Protein AF-A0A7V0YUL2-F1 (afdb_monomer_lite)

Secondary structure (DSSP, 8-state):
-HHHHHHHT-THHHHHTT-HHHHHHHH-TTGGGG--EETTEEPPSS-TTS-THHHHHHHH-TTSS-TTSS--THHHHGGGSTT-TTGGGT--S---TT--SHHHHHHHHHHHHHHHHHHHTT--THHHHHHHHHHT-

Structure (mmCIF, N/CA/C/O backbone):
data_AF-A0A7V0YUL2-F1
#
_entry.id   AF-A0A7V0YUL2-F1
#
loop_
_atom_site.group_PDB
_atom_site.id
_atom_site.type_symbol
_atom_site.label_atom_id
_atom_site.label_alt_id
_atom_site.label_comp_id
_atom_site.label_asym_id
_atom_site.label_entity_id
_atom_site.label_seq_id
_atom_site.pdbx_PDB_ins_code
_atom_site.Cartn_x
_atom_site.Cartn_y
_atom_site.Cartn_z
_atom_site.occupancy
_atom_site.B_iso_or_equiv
_atom_site.auth_seq_id
_atom_site.auth_comp_id
_atom_site.auth_asym_id
_atom_site.auth_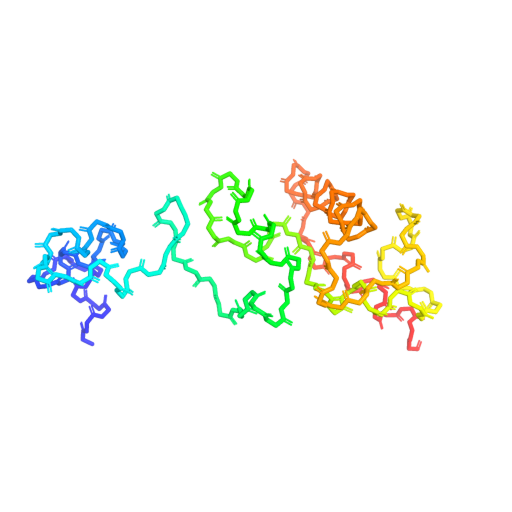atom_id
_atom_site.pdbx_PDB_model_num
ATOM 1 N N . LYS A 1 1 ? -1.206 10.229 25.823 1.00 93.00 1 LYS A N 1
ATOM 2 C CA . LYS A 1 1 ? -2.595 9.939 26.264 1.00 93.00 1 LYS A CA 1
ATOM 3 C C . LYS A 1 1 ? -3.406 9.195 25.199 1.00 93.00 1 LYS A C 1
ATOM 5 O O . LYS A 1 1 ? -3.803 8.078 25.471 1.00 93.00 1 LYS A O 1
ATOM 10 N N . MET A 1 2 ? -3.618 9.733 23.987 1.00 97.88 2 MET A N 1
ATOM 11 C CA . MET A 1 2 ? -4.446 9.043 22.972 1.00 97.88 2 MET A CA 1
ATOM 12 C C . MET A 1 2 ? -3.891 7.678 22.527 1.00 97.88 2 MET A C 1
ATOM 14 O O . MET A 1 2 ? -4.636 6.712 22.450 1.00 97.88 2 MET A O 1
ATOM 18 N N . THR A 1 3 ? -2.585 7.573 22.281 1.00 97.88 3 THR A N 1
ATOM 19 C CA . THR A 1 3 ? -1.930 6.308 21.896 1.00 97.88 3 THR A CA 1
ATOM 20 C C . THR A 1 3 ? -2.121 5.199 22.933 1.00 97.88 3 THR A C 1
ATOM 22 O O . THR A 1 3 ? -2.394 4.059 22.574 1.00 97.88 3 THR A O 1
ATOM 25 N N . GLU A 1 4 ? -2.049 5.540 24.219 1.00 98.25 4 GLU A N 1
ATOM 26 C CA . GLU A 1 4 ? -2.314 4.612 25.322 1.00 98.25 4 GLU A CA 1
ATOM 27 C C . GLU A 1 4 ? -3.781 4.168 25.348 1.00 98.25 4 GLU A C 1
ATOM 29 O O . GLU A 1 4 ? -4.055 2.977 25.455 1.00 98.25 4 GLU A O 1
ATOM 34 N N . MET A 1 5 ? -4.722 5.100 25.163 1.00 98.50 5 MET A N 1
ATOM 35 C CA . MET A 1 5 ? -6.151 4.781 25.069 1.00 98.50 5 MET A CA 1
ATOM 36 C C . MET A 1 5 ? -6.465 3.881 23.870 1.00 98.50 5 MET A C 1
ATOM 38 O O . MET A 1 5 ? -7.340 3.027 23.968 1.00 98.50 5 MET A O 1
ATOM 42 N N . ILE A 1 6 ? -5.770 4.055 22.741 1.00 98.62 6 ILE A N 1
ATOM 43 C CA . ILE A 1 6 ? -5.881 3.165 21.576 1.00 98.62 6 ILE A CA 1
ATOM 44 C C . ILE A 1 6 ? -5.381 1.767 21.943 1.00 98.62 6 ILE A C 1
ATOM 46 O O . ILE A 1 6 ? -6.106 0.794 21.749 1.00 98.62 6 ILE A O 1
ATOM 50 N N . GLY A 1 7 ? -4.182 1.670 22.529 1.00 98.19 7 GLY A N 1
ATOM 51 C CA . GLY A 1 7 ? -3.593 0.393 22.943 1.00 98.19 7 GLY A CA 1
ATOM 52 C C . GLY A 1 7 ? -4.441 -0.360 23.973 1.00 98.19 7 GLY A C 1
ATOM 53 O O . GLY A 1 7 ? -4.576 -1.576 23.881 1.00 98.19 7 GLY A O 1
ATOM 54 N N . LYS A 1 8 ? -5.066 0.362 24.910 1.00 98.38 8 LYS A N 1
ATOM 55 C CA . LYS A 1 8 ? -5.965 -0.191 25.938 1.00 98.38 8 LYS A CA 1
ATOM 56 C C . LYS A 1 8 ? -7.431 -0.294 25.501 1.00 98.38 8 LYS A C 1
ATOM 58 O O . LYS A 1 8 ? -8.243 -0.837 26.240 1.00 98.38 8 LYS A O 1
ATOM 63 N N . ARG A 1 9 ? -7.779 0.211 24.312 1.00 98.31 9 ARG A N 1
ATOM 64 C CA . ARG A 1 9 ? -9.156 0.298 23.789 1.00 98.31 9 ARG A CA 1
ATOM 65 C C . ARG A 1 9 ? -10.138 0.990 24.747 1.00 98.31 9 ARG A C 1
ATOM 67 O O . ARG A 1 9 ? -11.252 0.527 24.967 1.00 98.31 9 ARG A O 1
ATOM 74 N N . GLU A 1 10 ? -9.757 2.150 25.272 1.00 98.31 10 GLU A N 1
ATOM 75 C CA . GLU A 1 10 ? -10.558 2.929 26.227 1.00 98.31 10 GLU A CA 1
ATOM 76 C C . GLU A 1 10 ? -11.226 4.146 25.566 1.00 98.31 10 GLU A C 1
ATOM 78 O O . GLU A 1 10 ? -10.581 4.928 24.862 1.00 98.31 10 GLU A O 1
ATOM 83 N N . GLY A 1 11 ? -12.528 4.347 25.809 1.00 97.25 11 GLY A N 1
ATOM 84 C CA . GLY A 1 11 ? -13.282 5.498 25.295 1.00 97.25 11 GLY A CA 1
ATOM 85 C C . GLY A 1 11 ? -13.180 5.644 23.769 1.00 97.25 11 GLY A C 1
ATOM 86 O O . GLY A 1 11 ? -13.451 4.700 23.027 1.00 97.25 11 GLY A O 1
ATOM 87 N N . LEU A 1 12 ? -12.747 6.820 23.290 1.00 97.62 12 LEU A N 1
ATOM 88 C CA . LEU A 1 12 ? -12.500 7.061 21.858 1.00 97.62 12 LEU A CA 1
ATOM 89 C C . LEU A 1 12 ? -11.406 6.141 21.283 1.00 97.62 12 LEU A C 1
ATOM 91 O O . LEU A 1 12 ? -11.455 5.787 20.105 1.00 97.62 12 LEU A O 1
ATOM 95 N N . GLY A 1 13 ? -10.453 5.706 22.113 1.00 98.12 13 GLY A N 1
ATOM 96 C CA . GLY A 1 13 ? -9.382 4.795 21.719 1.00 98.12 13 GLY A CA 1
ATOM 97 C C . GLY A 1 13 ? -9.895 3.452 21.199 1.00 98.12 13 GLY A C 1
ATOM 98 O O . GLY A 1 13 ? -9.321 2.922 20.254 1.00 98.12 13 GLY A O 1
ATOM 99 N N . ASN A 1 14 ? -11.027 2.950 21.712 1.00 98.56 14 ASN A N 1
ATOM 100 C CA . ASN A 1 14 ? -11.655 1.727 21.195 1.00 98.56 14 ASN A 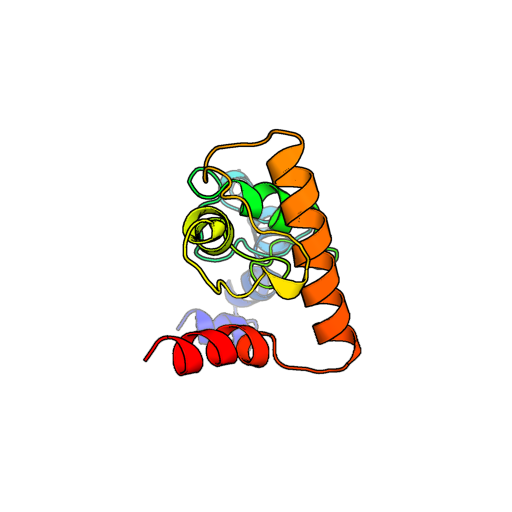CA 1
ATOM 101 C C . ASN A 1 14 ? -12.108 1.867 19.731 1.00 98.56 14 ASN A C 1
ATOM 103 O O . ASN A 1 14 ? -12.048 0.914 18.960 1.00 98.56 14 ASN A O 1
ATOM 107 N N . ILE A 1 15 ? -12.566 3.061 19.340 1.00 98.25 15 ILE A N 1
ATOM 108 C CA . ILE A 1 15 ? -12.985 3.344 17.963 1.00 98.25 15 ILE A CA 1
ATOM 109 C C . ILE A 1 15 ? -11.756 3.496 17.066 1.00 98.25 15 ILE A C 1
ATOM 111 O O . ILE A 1 15 ? -11.712 2.913 15.986 1.00 98.25 15 ILE A O 1
ATOM 115 N N . LEU A 1 16 ? -10.754 4.255 17.517 1.00 98.06 16 LEU A N 1
ATOM 11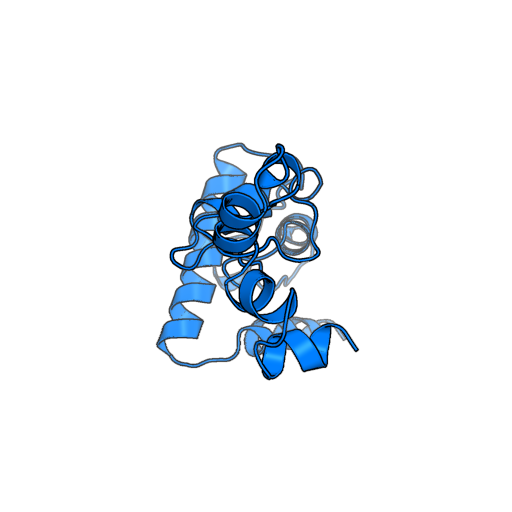6 C CA . LEU A 1 16 ? -9.539 4.534 16.747 1.00 98.06 16 LEU A CA 1
ATOM 117 C C . LEU A 1 16 ? -8.637 3.300 16.568 1.00 98.06 16 LEU A C 1
ATOM 119 O O . LEU A 1 16 ? -7.955 3.195 15.553 1.00 98.06 16 LEU A O 1
ATOM 123 N N . ALA A 1 17 ? -8.681 2.337 17.493 1.00 98.12 17 ALA A N 1
ATOM 124 C CA . ALA A 1 17 ? -7.965 1.061 17.389 1.00 98.12 17 ALA A CA 1
ATOM 125 C C . ALA A 1 17 ? -8.412 0.188 16.202 1.00 98.12 17 ALA A C 1
ATOM 127 O O . ALA A 1 17 ? -7.749 -0.790 15.866 1.00 98.12 17 ALA A O 1
ATOM 128 N N . GLU A 1 18 ? -9.524 0.529 15.549 1.00 97.88 18 GLU A N 1
ATOM 129 C CA . GLU A 1 18 ? -10.017 -0.177 14.369 1.00 97.88 18 GLU A CA 1
ATOM 130 C C . GLU A 1 18 ? -9.370 0.276 13.053 1.00 97.88 18 GLU A C 1
ATOM 132 O O . GLU A 1 18 ? -9.678 -0.305 12.013 1.00 97.88 18 GLU A O 1
ATOM 137 N N . GLY A 1 19 ? -8.498 1.287 13.070 1.00 97.44 19 GLY A N 1
ATOM 138 C CA . GLY A 1 19 ? -7.922 1.881 11.861 1.00 97.44 19 GLY A CA 1
ATOM 139 C C . GLY A 1 19 ? -8.862 2.883 11.187 1.00 97.44 19 GLY A C 1
ATOM 140 O O . GLY A 1 19 ? -10.074 2.912 11.435 1.00 97.44 19 GLY A O 1
ATOM 141 N N . VAL A 1 20 ? -8.310 3.735 10.324 1.00 97.69 20 VAL A N 1
ATOM 142 C CA . VAL A 1 20 ? -8.969 4.958 9.838 1.00 97.69 20 VAL A CA 1
ATOM 143 C C . VAL A 1 20 ? -10.257 4.676 9.055 1.00 97.69 20 VAL A C 1
ATOM 145 O O . VAL A 1 20 ? -11.253 5.390 9.209 1.00 97.69 20 VAL A O 1
ATOM 148 N N . MET A 1 21 ? -10.287 3.592 8.269 1.00 98.00 21 MET A N 1
ATOM 149 C CA . MET A 1 21 ? -11.454 3.212 7.462 1.00 98.00 21 MET A CA 1
ATOM 150 C C . MET A 1 21 ? -12.658 2.841 8.334 1.00 98.00 21 MET A C 1
ATOM 152 O O . MET A 1 21 ? -13.788 3.229 8.045 1.00 98.00 21 MET A O 1
ATOM 156 N N . ARG A 1 22 ? -12.445 2.048 9.390 1.00 98.38 22 ARG A N 1
ATOM 157 C CA . ARG A 1 22 ? -13.532 1.606 10.277 1.00 98.38 22 ARG A CA 1
ATOM 158 C C . ARG A 1 22 ? -13.876 2.677 11.306 1.00 98.38 22 ARG A C 1
ATOM 160 O O . ARG A 1 22 ? -15.053 2.865 11.606 1.00 98.38 22 ARG A O 1
ATOM 167 N N . ALA A 1 23 ? -12.874 3.392 11.815 1.00 98.19 23 ALA A N 1
ATOM 168 C CA . ALA A 1 23 ? -13.065 4.473 12.771 1.00 98.19 23 ALA A CA 1
ATOM 169 C C . ALA A 1 23 ? -13.924 5.601 12.183 1.00 98.19 23 ALA A C 1
ATOM 171 O O . ALA A 1 23 ? -14.882 6.023 12.826 1.00 98.19 23 ALA A O 1
ATOM 172 N N . SER A 1 24 ? -13.651 6.033 10.946 1.00 98.25 24 SER A N 1
ATOM 173 C CA . SER A 1 24 ? -14.437 7.085 10.280 1.00 98.25 24 SER A CA 1
ATOM 174 C C . SER A 1 24 ? -15.904 6.695 10.093 1.00 98.25 24 SER A C 1
ATOM 176 O O . SER A 1 24 ? -16.784 7.450 10.492 1.00 98.25 24 SER A O 1
ATOM 178 N N . LYS A 1 25 ? -16.193 5.471 9.631 1.00 98.00 25 LYS A N 1
ATOM 179 C CA . LYS A 1 25 ? -17.576 4.963 9.525 1.00 98.00 25 LYS A CA 1
ATOM 180 C C . LYS A 1 25 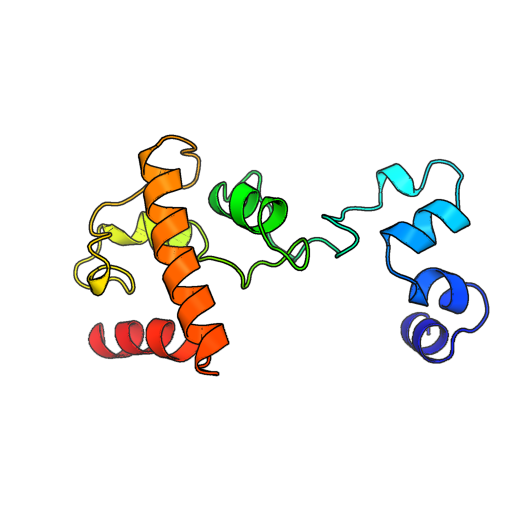? -18.321 4.961 10.865 1.00 98.00 25 LYS A C 1
ATOM 182 O O . LYS A 1 25 ? -19.516 5.228 10.902 1.00 98.00 25 LYS A O 1
ATOM 187 N N . LYS A 1 26 ? -17.630 4.650 11.970 1.00 97.75 26 LYS A N 1
ATOM 188 C CA . LYS A 1 26 ? -18.218 4.6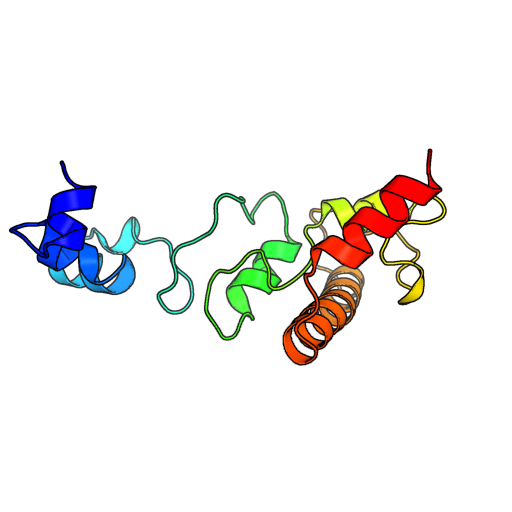60 13.323 1.00 97.75 26 LYS A CA 1
ATOM 189 C C . LYS A 1 26 ? -18.436 6.077 13.857 1.00 97.75 26 LYS A C 1
ATOM 191 O O . LYS A 1 26 ? -19.426 6.321 14.537 1.00 97.75 26 LYS A O 1
ATOM 196 N N . ILE A 1 27 ? -17.511 6.995 13.578 1.00 97.50 27 ILE A N 1
ATOM 197 C CA . ILE A 1 27 ? -17.616 8.407 13.976 1.00 97.50 27 ILE A CA 1
ATOM 198 C C . ILE A 1 27 ? -18.721 9.110 13.170 1.00 97.50 27 ILE A C 1
ATOM 200 O O . ILE A 1 27 ? -19.453 9.942 13.712 1.00 97.50 27 ILE A O 1
ATOM 204 N N . GLY A 1 28 ? -18.854 8.763 11.888 1.00 96.50 28 GLY A N 1
ATOM 205 C CA . GLY A 1 28 ? -19.814 9.343 10.959 1.00 96.50 28 GLY A CA 1
ATOM 206 C C . GLY A 1 28 ? -19.559 10.831 10.722 1.00 96.50 28 GLY A C 1
ATOM 207 O O . GLY A 1 28 ? -18.417 11.297 10.747 1.00 96.50 28 GLY A O 1
ATOM 208 N N . LYS A 1 29 ? -20.637 11.592 10.491 1.00 97.19 29 LYS A N 1
ATOM 209 C CA . LYS A 1 29 ? -20.620 13.062 10.323 1.00 97.19 29 LYS A CA 1
ATOM 210 C C . LYS A 1 29 ? -19.699 13.554 9.194 1.00 97.19 29 LYS A C 1
ATOM 212 O O . LYS A 1 29 ? -19.163 14.656 9.262 1.00 97.19 29 LYS A O 1
ATOM 217 N N . GLY A 1 30 ? -19.511 12.739 8.155 1.00 97.06 30 GLY A N 1
ATOM 218 C CA . GLY A 1 30 ? -18.639 13.064 7.027 1.00 97.06 30 GLY A CA 1
ATOM 219 C C . GLY A 1 30 ? -17.147 12.942 7.337 1.00 97.06 30 GLY A C 1
ATOM 220 O O . GLY A 1 30 ? -16.332 13.439 6.558 1.00 97.06 30 GLY A O 1
ATOM 221 N N . SER A 1 31 ? -16.776 12.298 8.450 1.00 97.88 31 SER A N 1
ATOM 222 C CA . SER A 1 31 ? -15.373 12.053 8.805 1.00 97.88 31 SER A CA 1
ATOM 223 C C . SER A 1 31 ? -14.640 11.174 7.783 1.00 97.88 31 SER A C 1
ATOM 225 O O . SER A 1 31 ? -13.418 11.250 7.670 1.00 97.88 31 SER A O 1
ATOM 227 N N . GLU A 1 32 ? -15.375 10.416 6.966 1.00 97.12 32 GLU A N 1
ATOM 228 C CA . GLU A 1 32 ? -14.866 9.608 5.857 1.00 97.12 32 GLU A CA 1
ATOM 229 C C . GLU A 1 32 ? -14.078 10.445 4.837 1.00 97.12 32 GLU A C 1
ATOM 231 O O . GLU A 1 32 ? -13.129 9.947 4.239 1.00 97.12 32 GLU A O 1
ATOM 236 N N . LYS A 1 33 ? -14.393 11.741 4.687 1.00 97.19 33 LYS A N 1
ATOM 237 C CA . LYS A 1 33 ? -13.658 12.666 3.801 1.00 97.19 33 LYS A CA 1
ATOM 238 C C . LYS A 1 33 ? -12.205 12.896 4.231 1.00 97.19 33 LYS A C 1
ATOM 240 O O . LYS A 1 33 ? -11.393 13.328 3.419 1.00 97.19 33 LYS A O 1
ATOM 245 N N . TYR A 1 34 ? -11.888 12.620 5.495 1.00 96.50 34 TYR A N 1
ATOM 246 C CA . TYR A 1 34 ? -10.549 12.754 6.072 1.00 96.50 34 TYR A CA 1
ATOM 247 C C . TYR A 1 34 ? -9.852 11.394 6.245 1.00 96.50 34 TYR A C 1
ATOM 249 O O . TYR A 1 34 ? -8.696 11.340 6.662 1.00 96.50 34 TYR A O 1
ATOM 257 N N . ALA A 1 35 ? -10.536 10.290 5.929 1.00 97.06 35 ALA A N 1
ATOM 258 C CA . ALA A 1 35 ? -10.022 8.937 6.082 1.00 97.06 35 ALA A CA 1
ATOM 259 C C . ALA A 1 35 ? -9.221 8.507 4.846 1.00 97.06 35 ALA A C 1
ATOM 261 O O . ALA A 1 35 ? -9.718 7.804 3.969 1.00 97.06 35 ALA A O 1
ATOM 262 N N . LEU A 1 36 ? -7.963 8.939 4.772 1.00 95.94 36 LEU A N 1
ATOM 263 C CA . LEU A 1 36 ? -7.078 8.611 3.656 1.00 95.94 36 LEU A CA 1
ATOM 264 C C . LEU A 1 36 ? -6.523 7.186 3.788 1.00 95.94 36 LEU A C 1
ATOM 266 O O . LEU A 1 36 ? -5.648 6.924 4.614 1.00 95.94 36 LEU A O 1
ATOM 270 N N . HIS A 1 37 ? -7.016 6.270 2.955 1.00 96.62 37 HIS A N 1
ATOM 271 C CA . HIS A 1 37 ? -6.566 4.880 2.937 1.00 96.62 37 HIS A CA 1
ATOM 272 C C . HIS A 1 37 ? -6.715 4.235 1.554 1.00 96.62 37 HIS A C 1
ATOM 274 O O . HIS A 1 37 ? -7.583 4.617 0.768 1.00 96.62 37 HIS A O 1
ATOM 280 N N . VAL A 1 38 ? -5.955 3.170 1.293 1.00 96.50 38 VAL A N 1
ATOM 281 C CA . VAL A 1 38 ? -6.207 2.245 0.174 1.00 96.50 38 VAL A CA 1
ATOM 282 C C . VAL A 1 38 ? -6.416 0.848 0.740 1.00 96.50 38 VAL A C 1
ATOM 284 O O . VAL A 1 38 ? -5.612 0.376 1.537 1.00 96.50 38 VAL A O 1
ATOM 287 N N . LYS A 1 39 ? -7.540 0.207 0.388 1.00 96.38 39 LYS A N 1
ATOM 288 C CA . LYS A 1 39 ? -7.956 -1.116 0.912 1.00 96.38 39 LYS A CA 1
ATOM 289 C C . LYS A 1 39 ? -8.026 -1.204 2.451 1.00 96.38 39 LYS A C 1
ATOM 291 O O . LYS A 1 39 ? -7.971 -2.284 3.023 1.00 96.38 39 LYS A O 1
ATOM 296 N N . GLY A 1 40 ? -8.196 -0.065 3.120 1.00 96.12 40 GLY A N 1
ATOM 297 C CA . GLY A 1 40 ? -8.291 0.043 4.576 1.00 96.12 40 GLY A CA 1
ATOM 298 C C . GLY A 1 40 ? -6.974 0.364 5.283 1.00 96.12 40 GLY A C 1
ATOM 299 O O . GLY A 1 40 ? -7.030 0.710 6.456 1.00 96.12 40 GLY A O 1
ATOM 300 N N . GLN A 1 41 ? -5.840 0.314 4.576 1.00 96.81 41 GLN A N 1
ATOM 301 C CA . GLN A 1 41 ? -4.518 0.674 5.091 1.00 96.81 41 GLN A CA 1
ATOM 302 C C . GLN A 1 41 ? -4.251 2.173 4.909 1.00 96.81 41 GLN A C 1
ATOM 304 O O . GLN A 1 41 ? -4.450 2.710 3.813 1.00 96.81 41 GLN A O 1
ATOM 309 N N . GLU A 1 42 ? -3.806 2.841 5.973 1.00 96.81 42 GLU A N 1
ATOM 310 C CA . GLU A 1 42 ? -3.482 4.270 5.985 1.00 96.81 42 GLU A CA 1
ATOM 311 C C . GLU A 1 42 ? -2.389 4.628 4.967 1.00 96.81 42 GLU A C 1
ATOM 313 O O . GLU A 1 42 ? -1.434 3.875 4.777 1.00 96.81 42 GLU A O 1
ATOM 318 N N . LEU A 1 43 ? -2.502 5.806 4.340 1.00 94.81 43 LEU A N 1
ATOM 319 C CA . LEU A 1 43 ? -1.459 6.307 3.439 1.00 94.81 43 LEU A CA 1
ATOM 320 C C . LEU A 1 43 ? -0.119 6.530 4.181 1.00 94.81 43 LEU A C 1
ATOM 322 O O . LEU A 1 43 ? -0.107 7.166 5.238 1.00 94.81 43 LEU A O 1
ATOM 326 N N . PRO A 1 44 ? 1.024 6.109 3.605 1.00 93.00 44 PRO A N 1
ATOM 327 C CA . PRO A 1 44 ? 2.351 6.468 4.102 1.00 93.00 44 PRO A CA 1
ATOM 328 C C . PRO A 1 44 ? 2.665 7.967 3.951 1.00 93.00 44 PRO A C 1
ATOM 330 O O . PRO A 1 44 ? 1.991 8.702 3.230 1.00 93.00 44 PRO A O 1
ATOM 333 N N . MET A 1 45 ? 3.768 8.418 4.560 1.00 92.94 45 MET A N 1
ATOM 334 C CA . MET A 1 45 ? 4.229 9.820 4.560 1.00 92.94 45 MET A CA 1
ATOM 335 C C . MET A 1 45 ? 4.878 10.265 3.227 1.00 92.94 45 MET A C 1
ATOM 337 O O . MET A 1 45 ? 5.904 10.947 3.205 1.00 92.94 45 MET A O 1
ATOM 341 N N . HIS A 1 46 ? 4.311 9.867 2.087 1.00 91.50 46 HIS A N 1
ATOM 342 C CA . HIS A 1 46 ? 4.777 10.291 0.768 1.00 91.50 46 HIS A CA 1
ATOM 343 C C . HIS A 1 46 ? 3.608 10.671 -0.133 1.00 91.50 46 HIS A C 1
ATOM 345 O O . HIS A 1 46 ? 2.690 9.880 -0.334 1.00 91.50 46 HIS A O 1
ATOM 351 N N . GLU A 1 47 ? 3.693 11.873 -0.699 1.00 91.12 47 GLU A N 1
ATOM 352 C CA . GLU A 1 47 ? 2.661 12.475 -1.539 1.00 91.12 47 GLU A CA 1
ATOM 353 C C . GLU A 1 47 ? 2.708 11.916 -2.979 1.00 91.12 47 GLU A C 1
ATOM 355 O O . GLU A 1 47 ? 3.638 12.242 -3.725 1.00 91.12 47 GLU A O 1
ATOM 360 N N . PRO A 1 48 ? 1.723 11.100 -3.409 1.00 91.31 48 PRO A N 1
ATOM 361 C CA . PRO A 1 48 ? 1.732 10.471 -4.731 1.00 91.31 48 PRO A CA 1
ATOM 362 C C . PRO A 1 48 ? 1.496 11.461 -5.884 1.00 91.31 48 PRO A C 1
ATOM 364 O O . PRO A 1 48 ? 1.850 11.166 -7.024 1.00 91.31 48 PRO A O 1
ATOM 367 N N . ARG A 1 49 ? 0.950 12.661 -5.625 1.00 91.31 49 ARG A N 1
ATOM 368 C CA . ARG A 1 49 ? 0.807 13.706 -6.659 1.00 91.31 49 ARG A CA 1
ATOM 369 C C . ARG A 1 49 ? 2.155 14.223 -7.161 1.00 91.31 49 ARG A C 1
ATOM 371 O O . ARG A 1 49 ? 2.243 14.613 -8.321 1.00 91.31 49 ARG A O 1
ATOM 378 N N . GLY A 1 50 ? 3.177 14.207 -6.303 1.00 90.88 50 GLY A N 1
ATOM 379 C CA . GLY A 1 50 ? 4.548 14.600 -6.639 1.00 90.88 50 GLY A CA 1
ATOM 380 C C . GLY A 1 50 ? 5.489 13.425 -6.904 1.00 90.88 50 GLY A C 1
ATOM 381 O O . GLY A 1 50 ? 6.659 13.663 -7.163 1.00 90.88 50 GLY A O 1
ATOM 382 N N . LYS A 1 51 ? 5.011 12.178 -6.792 1.00 91.06 51 LYS A N 1
ATOM 383 C CA . LYS A 1 51 ? 5.762 10.937 -7.039 1.00 91.06 51 LYS A CA 1
ATOM 384 C C . LYS A 1 51 ? 4.831 9.902 -7.657 1.00 91.06 51 LYS A C 1
ATOM 386 O O . LYS A 1 51 ? 4.208 9.110 -6.944 1.00 91.06 51 LYS A O 1
ATOM 391 N N . ARG A 1 52 ? 4.660 9.969 -8.978 1.00 91.75 52 ARG A N 1
ATOM 392 C CA . ARG A 1 52 ? 3.598 9.242 -9.676 1.00 91.75 52 ARG A CA 1
ATOM 393 C C . ARG A 1 52 ? 3.753 7.725 -9.619 1.00 91.75 52 ARG A C 1
ATOM 395 O O . ARG A 1 52 ? 2.731 7.041 -9.643 1.00 91.75 52 ARG A O 1
ATOM 402 N N . SER A 1 53 ? 4.956 7.180 -9.413 1.00 91.06 53 SER A N 1
ATOM 403 C CA . SER A 1 53 ? 5.117 5.737 -9.189 1.00 91.06 53 SER A CA 1
ATOM 404 C C . SER A 1 53 ? 4.383 5.244 -7.938 1.00 91.06 53 SER A C 1
ATOM 406 O O . SER A 1 53 ? 3.900 4.111 -7.912 1.00 91.06 53 SER A O 1
ATOM 408 N N . LEU A 1 54 ? 4.223 6.100 -6.922 1.00 93.25 54 LEU A N 1
ATOM 409 C CA . LEU A 1 54 ? 3.497 5.754 -5.699 1.00 93.25 54 LEU A CA 1
ATOM 410 C C . LEU A 1 54 ? 1.996 5.601 -5.925 1.00 93.25 54 LEU A C 1
ATOM 412 O O . LEU A 1 54 ? 1.354 4.860 -5.187 1.00 93.25 54 LEU A O 1
ATOM 416 N N . VAL A 1 55 ? 1.432 6.240 -6.957 1.00 93.44 55 VAL A N 1
ATOM 417 C CA . VAL A 1 55 ? 0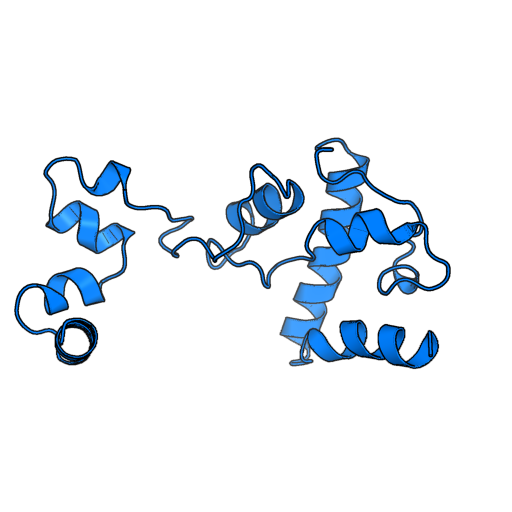.030 6.015 -7.343 1.00 93.44 55 VAL A CA 1
ATOM 418 C C . VAL A 1 55 ? -0.177 4.536 -7.661 1.00 93.44 55 VAL A C 1
ATOM 420 O O . VAL A 1 55 ? -1.128 3.927 -7.168 1.00 93.44 55 VAL A O 1
ATOM 423 N N . TYR A 1 56 ? 0.741 3.941 -8.428 1.00 92.69 56 TYR A N 1
ATOM 424 C CA . TYR A 1 56 ? 0.701 2.521 -8.763 1.00 92.69 56 TYR A CA 1
ATOM 425 C C . TYR A 1 56 ? 0.980 1.645 -7.544 1.00 92.69 56 TYR A C 1
ATOM 427 O O . TYR A 1 56 ? 0.217 0.714 -7.297 1.00 92.69 56 TYR A O 1
ATOM 435 N N . ALA A 1 57 ? 2.006 1.973 -6.748 1.00 93.31 57 ALA A N 1
ATOM 436 C CA . ALA A 1 57 ? 2.353 1.220 -5.540 1.00 93.31 57 ALA A CA 1
ATOM 437 C C . ALA A 1 57 ? 1.160 1.114 -4.580 1.00 93.31 57 ALA A C 1
ATOM 439 O O . ALA A 1 57 ? 0.757 0.018 -4.201 1.00 93.31 57 ALA A O 1
ATOM 440 N N . TYR A 1 58 ? 0.533 2.247 -4.254 1.00 95.06 58 TYR A N 1
ATOM 441 C CA . TYR A 1 58 ? -0.580 2.277 -3.310 1.00 95.06 58 TYR A CA 1
ATOM 442 C C . TYR A 1 58 ? -1.833 1.602 -3.865 1.00 95.06 58 TYR A C 1
ATOM 444 O O . TYR A 1 58 ? -2.524 0.907 -3.126 1.00 95.06 58 TYR A O 1
ATOM 452 N N . SER A 1 59 ? -2.131 1.787 -5.155 1.00 93.50 59 SER A N 1
ATOM 453 C CA . SER A 1 59 ? -3.352 1.242 -5.766 1.00 93.50 59 SER A CA 1
ATOM 454 C C . SER A 1 59 ? -3.276 -0.272 -5.981 1.00 93.50 59 SER A C 1
ATOM 456 O O . SER A 1 59 ? -4.263 -0.985 -5.772 1.00 93.50 59 SER A O 1
ATOM 458 N N . LEU A 1 60 ? -2.110 -0.769 -6.407 1.00 92.75 60 LEU A N 1
ATOM 459 C CA . LEU A 1 60 ? -1.922 -2.160 -6.820 1.00 92.75 60 LEU A CA 1
ATOM 460 C C . LEU A 1 60 ? -1.456 -3.072 -5.684 1.00 92.75 60 LEU A C 1
ATOM 462 O O . LEU A 1 60 ? -1.711 -4.272 -5.767 1.00 92.75 60 LEU A O 1
ATOM 466 N N . SER A 1 61 ? -0.849 -2.531 -4.622 1.00 92.94 61 SER A N 1
ATOM 467 C CA . SER A 1 61 ? -0.387 -3.324 -3.476 1.00 92.94 61 SER A CA 1
ATOM 468 C C . SER A 1 61 ? -1.493 -4.240 -2.926 1.00 92.94 61 SER A C 1
ATOM 470 O O . SER A 1 61 ? -2.627 -3.780 -2.714 1.00 92.94 61 SER A O 1
ATOM 472 N N . PRO A 1 62 ? -1.210 -5.530 -2.668 1.00 91.56 62 PRO A N 1
ATOM 473 C CA . PRO A 1 62 ? -2.186 -6.461 -2.115 1.00 91.56 62 PRO A CA 1
ATOM 474 C C . PRO A 1 62 ? -2.551 -6.133 -0.659 1.00 91.56 62 PRO A C 1
ATOM 476 O O . PRO A 1 62 ? -3.652 -6.471 -0.231 1.00 91.56 62 PRO A O 1
ATOM 479 N N . THR A 1 63 ? -1.678 -5.442 0.079 1.00 91.94 63 THR A N 1
ATOM 480 C CA . THR A 1 63 ? -1.846 -5.120 1.508 1.00 91.94 63 THR A CA 1
ATOM 481 C C . THR A 1 63 ? -2.429 -3.725 1.760 1.00 91.94 63 THR A C 1
ATOM 483 O O . THR A 1 63 ? -2.737 -3.387 2.899 1.00 91.94 63 THR A O 1
ATOM 486 N N . GLY A 1 64 ? -2.642 -2.927 0.708 1.00 94.31 64 GLY A N 1
ATOM 487 C CA . GLY A 1 64 ? -3.127 -1.549 0.799 1.00 94.31 64 GLY A CA 1
ATOM 488 C C . GLY A 1 64 ? -2.011 -0.527 0.590 1.00 94.31 64 GLY A C 1
ATOM 489 O O . GLY A 1 64 ? -0.995 -0.836 -0.022 1.00 94.31 64 GLY A O 1
ATOM 490 N N . ALA A 1 65 ? -2.197 0.716 1.032 1.00 94.31 65 ALA A N 1
ATOM 491 C CA . ALA A 1 65 ? -1.230 1.777 0.760 1.00 94.31 65 ALA A CA 1
ATOM 492 C C . ALA A 1 65 ? 0.119 1.526 1.461 1.00 94.31 65 ALA A C 1
ATOM 494 O O . ALA A 1 65 ? 0.283 1.836 2.637 1.00 94.31 65 ALA A O 1
ATOM 495 N N . ASP A 1 66 ? 1.094 1.001 0.718 1.00 90.88 66 ASP A N 1
ATOM 496 C CA . ASP A 1 66 ? 2.443 0.738 1.212 1.00 90.88 66 ASP A CA 1
ATOM 497 C C . ASP A 1 66 ? 3.505 1.270 0.237 1.00 90.88 66 ASP A C 1
ATOM 499 O O . ASP A 1 66 ? 3.462 1.044 -0.972 1.00 90.88 66 ASP A O 1
ATOM 503 N N . HIS A 1 67 ? 4.476 2.003 0.780 1.00 89.25 67 HIS A N 1
ATOM 504 C CA . HIS A 1 67 ? 5.619 2.553 0.048 1.00 89.25 67 HIS A CA 1
ATOM 505 C C . HIS A 1 67 ? 6.757 1.533 -0.123 1.00 89.25 67 HIS A C 1
ATOM 507 O O . HIS A 1 67 ? 7.712 1.757 -0.876 1.00 89.25 67 HIS A O 1
ATOM 513 N N . MET A 1 68 ? 6.675 0.406 0.583 1.00 88.25 68 MET A N 1
ATOM 514 C CA . MET A 1 68 ? 7.646 -0.671 0.478 1.00 88.25 68 MET A CA 1
ATOM 515 C C . MET A 1 68 ? 7.411 -1.583 -0.726 1.00 88.25 68 MET A C 1
ATOM 517 O O . MET A 1 68 ? 8.332 -2.306 -1.091 1.00 88.25 68 MET A O 1
ATOM 521 N N . GLU A 1 69 ? 6.258 -1.454 -1.386 1.00 84.88 69 GLU A N 1
ATOM 522 C CA . GLU A 1 69 ? 5.823 -2.287 -2.511 1.00 84.88 69 GLU A CA 1
ATOM 523 C C . GLU A 1 69 ? 6.611 -2.067 -3.815 1.00 84.88 69 GLU A C 1
ATOM 525 O O . GLU A 1 69 ? 6.698 -2.956 -4.657 1.00 84.88 69 GLU A O 1
ATOM 530 N N . ALA A 1 70 ? 7.154 -0.865 -4.023 1.00 82.81 70 ALA A N 1
ATOM 531 C CA . ALA A 1 70 ? 7.937 -0.532 -5.214 1.00 82.81 70 ALA A CA 1
ATOM 532 C C . ALA A 1 70 ? 8.870 0.661 -4.962 1.00 82.81 70 ALA A C 1
ATOM 534 O O . ALA A 1 70 ? 8.727 1.374 -3.957 1.00 82.81 70 ALA A O 1
ATOM 535 N N . PRO A 1 71 ? 9.902 0.905 -5.793 1.00 81.88 71 PRO A N 1
ATOM 536 C CA . PRO A 1 71 ? 10.764 2.073 -5.632 1.00 81.88 71 PRO A CA 1
ATOM 537 C C . PRO A 1 71 ? 10.045 3.387 -5.934 1.00 81.88 71 PRO A C 1
ATOM 539 O O . PRO A 1 71 ? 9.143 3.477 -6.766 1.00 81.88 71 PRO A O 1
ATOM 542 N N . HIS A 1 72 ? 10.484 4.432 -5.239 1.00 86.75 72 HIS A N 1
ATOM 543 C CA . HIS A 1 72 ? 10.034 5.796 -5.487 1.00 86.75 72 HIS A CA 1
ATOM 544 C C . HIS A 1 72 ? 10.660 6.328 -6.775 1.00 86.75 72 HIS A C 1
ATOM 546 O O . HIS A 1 72 ? 11.780 5.943 -7.112 1.00 86.75 72 HIS A O 1
ATOM 552 N N . ASP A 1 73 ? 9.999 7.295 -7.408 1.00 85.00 73 ASP A N 1
ATOM 553 C CA . ASP A 1 73 ? 10.452 7.922 -8.655 1.00 85.00 73 ASP A CA 1
ATOM 554 C C . ASP A 1 73 ? 11.890 8.448 -8.641 1.00 85.00 73 ASP A C 1
ATOM 556 O O . ASP A 1 73 ? 12.560 8.383 -9.663 1.00 85.00 73 ASP A O 1
ATOM 560 N N . VAL A 1 74 ? 12.413 8.861 -7.482 1.00 81.31 74 VAL A N 1
ATOM 561 C CA . VAL A 1 74 ? 13.814 9.301 -7.336 1.00 81.31 74 VAL A CA 1
ATOM 562 C C . VAL A 1 74 ? 14.797 8.233 -7.837 1.00 81.31 74 VAL A C 1
ATOM 564 O O . VAL A 1 74 ? 15.816 8.554 -8.434 1.00 81.31 74 VAL A O 1
ATOM 567 N N . PHE A 1 75 ? 14.485 6.946 -7.653 1.00 77.31 75 PHE A N 1
ATOM 568 C CA . PHE A 1 75 ? 15.321 5.854 -8.164 1.00 77.31 75 PHE A CA 1
ATOM 569 C C . PHE A 1 75 ? 15.215 5.670 -9.683 1.00 77.31 75 PHE A C 1
ATOM 571 O O . PHE A 1 75 ? 16.114 5.081 -10.280 1.00 77.31 75 PHE A O 1
ATOM 578 N N . PHE A 1 76 ? 14.129 6.146 -10.294 1.00 81.06 76 PHE A N 1
ATOM 579 C CA . PHE A 1 76 ? 13.906 6.102 -11.737 1.00 81.06 76 PHE A CA 1
ATOM 580 C C . PHE A 1 76 ? 14.480 7.332 -12.440 1.00 81.06 76 PHE A C 1
ATOM 582 O O . PHE A 1 76 ? 14.934 7.215 -13.568 1.00 81.06 76 PHE A O 1
ATOM 589 N N . GLU A 1 77 ? 14.521 8.495 -11.791 1.00 78.00 77 GLU A N 1
ATOM 590 C CA . GLU A 1 77 ? 15.190 9.682 -12.340 1.00 78.00 77 GLU A CA 1
ATOM 591 C C . GLU A 1 77 ? 16.710 9.551 -12.307 1.00 78.00 77 GLU A C 1
ATOM 593 O O . GLU A 1 77 ? 17.390 9.875 -13.280 1.00 78.00 77 GLU A O 1
ATOM 598 N N . LEU A 1 78 ? 17.244 8.996 -11.214 1.00 68.38 78 LEU A N 1
ATOM 599 C CA . LEU A 1 78 ? 18.675 8.739 -11.048 1.00 68.38 78 LEU A CA 1
ATOM 600 C C . LEU A 1 78 ? 19.200 7.608 -11.950 1.00 68.38 78 LEU A C 1
ATOM 602 O O . LEU A 1 78 ? 20.383 7.287 -11.883 1.00 68.38 78 LEU A O 1
ATOM 606 N N . ALA A 1 79 ? 18.357 7.020 -12.806 1.00 59.09 79 ALA A N 1
ATOM 607 C CA . ALA A 1 79 ? 18.773 5.981 -13.743 1.00 59.09 79 ALA A CA 1
ATOM 608 C C . ALA A 1 79 ? 19.719 6.475 -14.854 1.00 59.09 79 ALA A C 1
ATOM 610 O O . ALA A 1 79 ? 20.354 5.659 -15.509 1.00 59.09 79 ALA A O 1
ATOM 611 N N . ASN A 1 80 ? 19.885 7.795 -15.013 1.00 51.69 80 ASN A N 1
ATOM 612 C CA . ASN A 1 80 ? 20.894 8.384 -15.904 1.00 51.69 80 ASN A CA 1
ATOM 613 C C . ASN A 1 80 ? 22.308 8.455 -15.299 1.00 51.69 80 ASN A C 1
ATOM 615 O O . ASN A 1 80 ? 23.239 8.850 -15.997 1.00 51.69 80 ASN A O 1
ATOM 619 N N . ALA A 1 81 ? 22.489 8.123 -14.018 1.00 56.38 81 ALA A N 1
ATOM 620 C CA . ALA A 1 81 ? 23.818 7.995 -13.433 1.00 56.38 81 ALA A CA 1
ATOM 621 C C . ALA A 1 81 ? 24.356 6.588 -13.726 1.00 56.38 81 ALA A C 1
ATOM 623 O O . ALA A 1 81 ? 23.673 5.596 -13.453 1.00 56.38 81 ALA A O 1
ATOM 624 N N . GLU A 1 82 ? 25.573 6.491 -14.268 1.00 51.66 82 GLU A N 1
ATOM 625 C CA . GLU A 1 82 ? 26.278 5.212 -14.394 1.00 51.66 82 GLU A CA 1
ATOM 626 C C . GLU A 1 82 ? 26.196 4.445 -13.056 1.00 51.66 82 GLU A C 1
ATOM 628 O O . GLU A 1 82 ? 26.466 4.998 -11.989 1.00 51.66 82 GLU A O 1
ATOM 633 N N . ASN A 1 83 ? 25.787 3.171 -13.101 1.00 55.75 83 ASN A N 1
ATOM 634 C CA . ASN A 1 83 ? 25.661 2.272 -11.942 1.00 55.75 83 ASN A CA 1
ATOM 635 C C . ASN A 1 83 ? 24.572 2.620 -10.904 1.00 55.75 83 ASN A C 1
ATOM 637 O O . ASN A 1 83 ? 24.811 2.548 -9.694 1.00 55.75 83 ASN A O 1
ATOM 641 N N . HIS A 1 84 ? 23.347 2.932 -11.331 1.00 68.44 84 HIS A N 1
ATOM 642 C CA . HIS A 1 84 ? 22.215 2.996 -10.399 1.00 68.44 84 HIS A CA 1
ATOM 643 C C . HIS A 1 84 ? 21.672 1.594 -10.041 1.00 68.44 84 HIS A C 1
ATOM 645 O O . HIS A 1 84 ? 21.840 0.612 -10.764 1.00 68.44 84 HIS A O 1
ATOM 651 N N . ALA A 1 85 ? 20.968 1.493 -8.908 1.00 68.56 85 ALA A N 1
ATOM 652 C CA . ALA A 1 85 ? 20.630 0.207 -8.287 1.00 68.56 85 ALA A CA 1
ATOM 653 C C . ALA A 1 85 ? 19.708 -0.726 -9.092 1.00 68.56 85 ALA A C 1
ATOM 655 O O . ALA A 1 85 ? 19.527 -1.884 -8.720 1.00 68.56 85 ALA A O 1
ATOM 656 N N . LEU A 1 86 ? 19.115 -0.224 -10.176 1.00 77.12 86 LEU A N 1
ATOM 657 C CA . LEU A 1 86 ? 18.182 -0.962 -11.022 1.00 77.12 86 LEU A CA 1
ATOM 658 C C . LEU A 1 86 ? 18.771 -1.297 -12.404 1.00 77.12 86 LEU A C 1
ATOM 660 O O . LEU A 1 86 ? 18.114 -1.994 -13.176 1.00 77.12 86 LEU A O 1
ATOM 664 N N . SER A 1 87 ? 20.010 -0.885 -12.713 1.00 78.88 87 SER A N 1
ATOM 665 C CA . SER A 1 87 ? 20.671 -1.235 -13.980 1.00 78.88 87 SER A CA 1
ATOM 666 C C . SER A 1 87 ? 20.762 -2.747 -14.238 1.00 78.88 87 SER A C 1
ATOM 668 O O . SER A 1 87 ? 20.546 -3.141 -15.382 1.00 78.88 87 SER A O 1
ATOM 670 N N . PRO A 1 88 ? 20.989 -3.627 -13.233 1.00 80.38 88 PRO A N 1
ATOM 671 C CA . PRO A 1 88 ? 20.986 -5.076 -13.463 1.00 80.38 88 PRO A CA 1
ATOM 672 C C . PRO A 1 88 ? 19.647 -5.640 -13.960 1.00 80.38 88 PRO A C 1
ATOM 674 O O . PRO A 1 88 ? 19.622 -6.731 -14.519 1.00 80.38 88 PRO A O 1
ATOM 677 N N . LEU A 1 89 ? 18.541 -4.909 -13.779 1.00 81.00 89 LEU A N 1
ATOM 678 C CA . LEU A 1 89 ? 17.227 -5.263 -14.328 1.00 81.00 89 LEU A CA 1
ATOM 679 C C . LEU A 1 89 ? 17.020 -4.751 -15.766 1.00 81.00 89 LEU A C 1
ATOM 681 O O . LEU A 1 89 ? 15.923 -4.869 -16.306 1.00 81.00 89 LEU A O 1
ATOM 685 N N . GLY A 1 90 ? 18.037 -4.136 -16.379 1.00 82.44 90 GLY A N 1
ATOM 686 C CA . GLY A 1 90 ? 17.934 -3.494 -17.692 1.00 82.44 90 GLY A CA 1
ATOM 687 C C . GLY A 1 90 ? 17.181 -2.160 -17.675 1.00 82.44 90 GLY A C 1
ATOM 688 O O . GLY A 1 90 ? 16.783 -1.665 -18.726 1.00 82.44 90 GLY A O 1
ATOM 689 N N . LEU A 1 91 ? 16.959 -1.567 -16.496 1.00 82.94 91 LEU A N 1
ATOM 690 C CA . LEU A 1 91 ? 16.250 -0.294 -16.333 1.00 82.94 91 LEU A CA 1
ATOM 691 C C . LEU A 1 91 ? 17.212 0.898 -16.429 1.00 82.94 91 LEU A C 1
ATOM 693 O O . LEU A 1 91 ? 17.308 1.667 -15.488 1.00 82.94 91 LEU A O 1
ATOM 697 N N . THR A 1 92 ? 17.938 1.040 -17.536 1.00 79.44 92 THR A N 1
ATOM 698 C CA . THR A 1 92 ? 19.075 1.977 -17.678 1.00 79.44 92 THR A CA 1
ATOM 699 C C . THR A 1 92 ? 18.708 3.398 -18.101 1.00 79.44 92 THR A C 1
ATOM 701 O O . THR A 1 92 ? 19.585 4.240 -18.251 1.00 79.44 92 THR A O 1
ATOM 704 N N . GLU A 1 93 ? 17.435 3.668 -18.370 1.00 81.75 93 GLU A N 1
ATOM 705 C CA . GLU A 1 93 ? 16.990 4.979 -18.834 1.00 81.75 93 GLU A CA 1
ATOM 706 C C . GLU A 1 93 ? 16.243 5.714 -17.728 1.00 81.75 93 GLU A C 1
ATOM 708 O O . GLU A 1 93 ? 15.388 5.121 -17.059 1.00 81.75 93 GLU A O 1
ATOM 713 N N . SER A 1 94 ? 16.470 7.025 -17.598 1.00 84.69 94 SER A N 1
ATOM 714 C CA . SER A 1 94 ? 15.653 7.818 -16.688 1.00 84.69 94 SER A CA 1
ATOM 715 C C . SER A 1 94 ? 14.189 7.869 -17.102 1.00 84.69 94 SER A C 1
ATOM 717 O O . SER A 1 94 ? 13.823 7.834 -18.286 1.00 84.69 94 SER A O 1
ATOM 719 N N . VAL A 1 95 ? 13.339 7.959 -16.082 1.00 87.94 95 VAL A N 1
ATOM 720 C CA . VAL A 1 95 ? 11.912 8.225 -16.229 1.00 87.94 95 VAL A CA 1
ATOM 721 C C . VAL A 1 95 ? 11.548 9.395 -15.333 1.00 87.94 95 VAL A C 1
ATOM 723 O O . VAL A 1 95 ? 11.710 9.302 -14.117 1.00 87.94 95 VAL A O 1
ATOM 726 N N . ASP A 1 96 ? 11.008 10.451 -15.936 1.00 89.56 96 ASP A N 1
ATOM 727 C CA . ASP A 1 96 ? 10.517 11.643 -15.242 1.00 89.56 96 ASP A CA 1
ATOM 728 C C . ASP A 1 96 ? 9.534 11.286 -14.115 1.00 89.56 96 ASP A C 1
ATOM 730 O O . ASP A 1 96 ? 8.707 10.381 -14.264 1.00 89.56 96 ASP A O 1
ATOM 734 N N . THR A 1 97 ? 9.622 11.962 -12.968 1.00 88.88 97 THR A N 1
ATOM 735 C CA . THR A 1 97 ? 8.776 11.686 -11.793 1.00 88.88 97 THR A CA 1
ATOM 736 C C . THR A 1 97 ? 7.278 11.852 -12.043 1.00 88.88 97 THR A C 1
ATOM 738 O O . THR A 1 97 ? 6.471 11.188 -11.386 1.00 88.88 97 THR A O 1
ATOM 741 N N . LEU A 1 98 ? 6.882 12.740 -12.952 1.00 91.25 98 LEU A N 1
ATOM 742 C CA . LEU A 1 98 ? 5.485 13.037 -13.256 1.00 91.25 98 LEU A CA 1
ATOM 743 C C . LEU A 1 98 ? 4.945 12.216 -14.433 1.00 91.25 98 LEU A C 1
ATOM 745 O O . LEU A 1 98 ? 3.730 12.212 -14.649 1.00 91.25 98 LEU A O 1
ATOM 749 N N . ASP A 1 99 ? 5.809 11.492 -15.148 1.00 92.00 99 ASP A N 1
ATOM 750 C CA . ASP A 1 99 ? 5.394 10.602 -16.227 1.00 92.00 99 ASP A CA 1
ATOM 751 C C . ASP A 1 99 ? 4.499 9.460 -15.716 1.00 92.00 99 ASP A C 1
ATOM 753 O O . ASP A 1 99 ? 4.761 8.820 -14.695 1.00 92.00 99 ASP A O 1
ATOM 757 N N . MET A 1 100 ? 3.443 9.183 -16.478 1.00 91.38 100 MET A N 1
ATOM 758 C CA . MET A 1 100 ? 2.502 8.075 -16.279 1.00 91.38 100 MET A CA 1
ATOM 759 C C . MET A 1 100 ? 2.420 7.177 -17.523 1.00 91.38 100 MET A C 1
ATOM 761 O O . MET A 1 100 ? 1.552 6.310 -17.602 1.00 91.38 100 MET A O 1
ATOM 765 N N . GLY A 1 101 ? 3.302 7.382 -18.504 1.00 93.06 101 GLY A N 1
ATOM 766 C CA . GLY A 1 101 ? 3.313 6.646 -19.756 1.00 93.06 101 GLY A CA 1
ATOM 767 C C . GLY A 1 101 ? 3.772 5.186 -19.629 1.00 93.06 101 GLY A C 1
ATOM 768 O O . GLY A 1 101 ? 4.175 4.715 -18.558 1.00 93.06 101 GLY A O 1
ATOM 769 N N . PRO A 1 102 ? 3.769 4.444 -20.752 1.00 92.94 102 PRO A N 1
ATOM 770 C CA . PRO A 1 102 ? 4.147 3.030 -20.785 1.00 92.94 102 PRO A CA 1
ATOM 771 C C . PRO A 1 102 ? 5.549 2.753 -20.233 1.00 92.94 102 PRO A C 1
ATOM 773 O O . PRO A 1 102 ? 5.774 1.710 -19.619 1.00 92.94 102 PRO A O 1
ATOM 776 N N . LYS A 1 103 ? 6.485 3.697 -20.406 1.00 90.06 103 LYS A N 1
ATOM 777 C CA . LYS A 1 103 ? 7.846 3.594 -19.870 1.00 90.06 103 LYS A CA 1
ATOM 778 C C . LYS A 1 103 ? 7.834 3.536 -18.342 1.00 90.06 103 LYS A C 1
ATOM 780 O O . LYS A 1 103 ? 8.416 2.612 -17.778 1.00 90.06 103 LYS A O 1
ATOM 785 N N . LYS A 1 104 ? 7.110 4.447 -17.674 1.00 91.00 104 LYS A N 1
ATOM 786 C CA . LYS A 1 104 ? 6.935 4.415 -16.213 1.00 91.00 104 LYS A CA 1
ATOM 787 C C . LYS A 1 104 ? 6.317 3.104 -15.744 1.00 91.00 104 LYS A C 1
ATOM 789 O O . LYS A 1 104 ? 6.818 2.511 -14.794 1.00 91.00 104 LYS A O 1
ATOM 794 N N . ILE A 1 105 ? 5.259 2.645 -16.414 1.00 92.31 105 ILE A N 1
ATOM 795 C CA . ILE A 1 105 ? 4.552 1.410 -16.048 1.00 92.31 105 ILE A CA 1
ATOM 796 C C . ILE A 1 105 ? 5.492 0.205 -16.146 1.00 92.31 105 ILE A C 1
ATOM 798 O O . ILE A 1 105 ? 5.579 -0.583 -15.206 1.00 92.31 105 ILE A O 1
ATOM 802 N N . LYS A 1 106 ? 6.244 0.089 -17.247 1.00 91.19 106 LYS A N 1
ATOM 803 C CA . LYS A 1 106 ? 7.240 -0.969 -17.438 1.00 91.19 106 LYS A CA 1
ATOM 804 C C . LYS A 1 106 ? 8.264 -0.957 -16.302 1.00 91.19 106 LYS A C 1
ATOM 806 O O . LYS A 1 106 ? 8.433 -1.969 -15.627 1.00 91.19 106 LYS A O 1
ATOM 811 N N . THR A 1 107 ? 8.894 0.191 -16.052 1.00 89.56 107 THR A N 1
ATOM 812 C CA . THR A 1 107 ? 9.894 0.355 -14.987 1.00 89.56 107 THR A CA 1
ATOM 813 C C . THR A 1 107 ? 9.323 -0.001 -13.613 1.00 89.56 107 THR A C 1
ATOM 815 O O . THR A 1 107 ? 9.967 -0.720 -12.852 1.00 89.56 107 THR A O 1
ATOM 818 N N . PHE A 1 108 ? 8.096 0.434 -13.315 1.00 91.50 108 PHE A N 1
ATOM 819 C CA . PHE A 1 108 ? 7.403 0.108 -12.072 1.00 91.50 108 PHE A CA 1
ATOM 820 C C . PHE A 1 108 ? 7.192 -1.403 -11.903 1.00 91.50 108 PHE A C 1
ATOM 822 O O . PHE A 1 108 ? 7.501 -1.931 -10.840 1.00 91.50 108 PHE A O 1
ATOM 829 N N . ILE A 1 109 ? 6.714 -2.106 -12.937 1.00 91.94 109 ILE A N 1
ATOM 830 C CA . ILE A 1 109 ? 6.438 -3.551 -12.867 1.00 91.94 109 ILE A CA 1
ATOM 831 C C . ILE A 1 109 ? 7.718 -4.341 -12.584 1.00 91.94 109 ILE A C 1
ATOM 833 O O . ILE A 1 109 ? 7.735 -5.144 -11.655 1.00 91.94 109 ILE A O 1
ATOM 837 N N . TYR A 1 110 ? 8.797 -4.091 -13.331 1.00 90.56 110 TYR A N 1
ATOM 838 C CA . TYR A 1 110 ? 10.070 -4.792 -13.112 1.00 90.56 110 TYR A CA 1
ATOM 839 C C . TYR A 1 110 ? 10.653 -4.503 -11.726 1.00 90.56 110 TYR A C 1
ATOM 841 O O . TYR A 1 110 ? 11.142 -5.405 -11.048 1.00 90.56 110 TYR A O 1
ATOM 849 N N . ALA A 1 111 ? 10.579 -3.250 -11.279 1.00 88.31 111 ALA A N 1
ATOM 850 C CA . ALA A 1 111 ? 11.079 -2.867 -9.969 1.00 88.31 111 ALA A CA 1
ATOM 851 C C . ALA A 1 111 ? 10.248 -3.475 -8.823 1.00 88.31 111 ALA A C 1
ATOM 853 O O . ALA A 1 111 ? 10.813 -3.916 -7.825 1.00 88.31 111 ALA A O 1
ATOM 854 N N . LYS A 1 112 ? 8.923 -3.559 -8.987 1.00 90.81 112 LYS A N 1
ATOM 855 C CA . LYS A 1 112 ? 8.029 -4.251 -8.053 1.00 90.81 112 LYS A CA 1
ATOM 856 C C . LYS A 1 112 ? 8.317 -5.753 -7.996 1.00 90.81 112 LYS A C 1
ATOM 858 O O . LYS A 1 112 ? 8.397 -6.304 -6.908 1.00 90.81 112 LYS A O 1
ATOM 863 N N . GLN A 1 113 ? 8.534 -6.410 -9.137 1.00 91.00 113 GLN A N 1
ATOM 864 C CA . GLN A 1 113 ? 8.889 -7.836 -9.173 1.00 91.00 113 GLN A CA 1
ATOM 865 C C . GLN A 1 113 ? 10.170 -8.137 -8.383 1.00 91.00 113 GLN A C 1
ATOM 867 O O . GLN A 1 113 ? 10.260 -9.179 -7.736 1.00 91.00 113 GLN A O 1
ATOM 872 N N . LEU A 1 114 ? 11.146 -7.223 -8.398 1.00 87.75 114 LEU A N 1
ATOM 873 C CA . LEU A 1 114 ? 12.338 -7.345 -7.561 1.00 87.75 114 LEU A CA 1
ATOM 874 C C . LEU A 1 114 ? 11.996 -7.255 -6.066 1.00 87.75 114 LEU A C 1
ATOM 876 O O . LEU A 1 114 ? 12.462 -8.087 -5.291 1.00 87.75 114 LEU A O 1
ATOM 880 N N . ASP A 1 115 ? 11.186 -6.275 -5.660 1.00 88.44 115 ASP A N 1
ATOM 881 C CA . ASP A 1 115 ? 10.766 -6.129 -4.260 1.00 88.44 115 ASP A CA 1
ATOM 882 C C . ASP A 1 115 ? 9.928 -7.349 -3.793 1.00 88.44 115 ASP A C 1
ATOM 884 O O . ASP A 1 115 ? 10.161 -7.877 -2.704 1.00 88.44 115 ASP A O 1
ATOM 888 N N . ASP A 1 116 ? 9.051 -7.888 -4.647 1.00 90.81 116 ASP A N 1
ATOM 889 C CA . ASP A 1 116 ? 8.274 -9.112 -4.392 1.00 90.81 116 ASP A CA 1
ATOM 890 C C . ASP A 1 116 ? 9.169 -10.356 -4.256 1.00 90.81 116 ASP A C 1
ATOM 892 O O . ASP A 1 116 ? 8.973 -11.191 -3.364 1.00 90.81 116 ASP A O 1
ATOM 896 N N . PHE A 1 117 ? 10.189 -10.476 -5.112 1.00 90.50 117 PHE A N 1
ATOM 897 C CA . PHE A 1 117 ? 11.191 -11.534 -5.005 1.00 90.50 117 PHE A CA 1
ATOM 898 C C . PHE A 1 117 ? 11.918 -11.455 -3.659 1.00 90.50 117 PHE A C 1
ATOM 900 O O . PHE A 1 117 ? 12.081 -12.474 -2.991 1.00 90.50 117 PHE A O 1
ATOM 907 N N . TYR A 1 118 ? 12.287 -10.249 -3.219 1.00 89.56 118 TYR A N 1
ATOM 908 C CA . TYR A 1 118 ? 12.998 -10.029 -1.957 1.00 89.56 118 TYR A CA 1
ATOM 909 C C . TYR A 1 118 ? 12.140 -10.409 -0.756 1.00 89.56 118 TYR A C 1
ATOM 911 O O . TYR A 1 118 ? 12.619 -11.109 0.138 1.00 89.56 118 TYR A O 1
ATOM 919 N N . ASN A 1 119 ? 10.862 -10.027 -0.778 1.00 90.50 119 ASN A N 1
ATOM 920 C CA . ASN A 1 119 ? 9.887 -10.448 0.222 1.00 90.50 119 ASN A CA 1
ATOM 921 C C . ASN A 1 119 ? 9.751 -11.980 0.271 1.00 90.50 119 ASN A C 1
ATOM 923 O O . ASN A 1 119 ? 9.649 -12.549 1.356 1.00 90.50 119 ASN A O 1
ATOM 927 N N . SER A 1 120 ? 9.822 -12.656 -0.881 1.00 93.56 120 SER A N 1
ATOM 928 C CA . SER A 1 120 ? 9.703 -14.119 -0.975 1.00 93.56 120 SER A CA 1
ATOM 929 C C . SER A 1 120 ? 10.911 -14.868 -0.401 1.00 93.56 120 SER A C 1
ATOM 931 O O . SER A 1 120 ? 10.747 -15.927 0.198 1.00 93.56 120 SER A O 1
ATOM 933 N N . ILE A 1 121 ? 12.123 -14.323 -0.546 1.00 94.50 121 ILE A N 1
ATOM 934 C CA . ILE A 1 121 ? 13.358 -14.925 -0.003 1.00 94.50 121 ILE A CA 1
ATOM 935 C C . ILE A 1 121 ? 13.736 -14.387 1.387 1.00 94.50 121 ILE A C 1
ATOM 937 O O . ILE A 1 121 ? 14.805 -14.707 1.903 1.00 94.50 121 ILE A O 1
ATOM 941 N N . GLY A 1 122 ? 12.894 -13.536 1.983 1.00 91.56 122 GLY A N 1
ATOM 942 C CA . GLY A 1 122 ? 13.152 -12.904 3.279 1.00 91.56 122 GLY A CA 1
ATOM 943 C C . GLY A 1 122 ? 14.332 -11.927 3.273 1.00 91.56 122 GLY A C 1
ATOM 944 O O . GLY A 1 122 ? 14.871 -11.594 4.330 1.00 91.56 122 GLY A O 1
ATOM 945 N N . MET A 1 123 ? 14.762 -11.461 2.098 1.00 89.50 123 MET A N 1
ATOM 946 C CA . MET A 1 123 ? 15.867 -10.519 1.994 1.00 89.50 123 MET A CA 1
ATOM 947 C C . MET A 1 123 ? 15.373 -9.100 2.262 1.00 89.50 123 MET A C 1
ATOM 949 O O . MET A 1 123 ? 14.426 -8.609 1.653 1.00 89.50 123 MET A O 1
ATOM 953 N N . CYS A 1 124 ? 16.070 -8.393 3.149 1.00 86.94 124 CYS A N 1
ATOM 954 C CA . CYS A 1 124 ? 15.771 -6.994 3.404 1.00 86.94 124 CYS A CA 1
ATOM 955 C C . CYS A 1 124 ? 16.005 -6.158 2.142 1.00 86.94 124 CYS A C 1
ATOM 957 O O . CYS A 1 124 ? 17.124 -6.067 1.649 1.00 86.94 124 CYS A O 1
ATOM 959 N N . ARG A 1 125 ? 14.978 -5.440 1.686 1.00 79.00 125 ARG A N 1
ATOM 960 C CA . ARG A 1 125 ? 15.037 -4.502 0.554 1.00 79.00 125 ARG A CA 1
ATOM 961 C C . ARG A 1 125 ? 16.219 -3.518 0.594 1.00 79.00 125 ARG A C 1
ATOM 963 O O . ARG A 1 125 ? 16.679 -3.039 -0.439 1.00 79.00 125 ARG A O 1
ATOM 970 N N . ARG A 1 126 ? 16.731 -3.175 1.782 1.00 74.25 126 ARG A N 1
ATOM 971 C CA . ARG A 1 126 ? 17.876 -2.256 1.899 1.00 74.25 126 ARG A CA 1
ATOM 972 C C . ARG A 1 126 ? 19.202 -2.853 1.424 1.00 74.25 126 ARG A C 1
ATOM 974 O O . ARG A 1 126 ? 20.109 -2.077 1.146 1.00 74.25 126 ARG A O 1
ATOM 981 N N . THR A 1 127 ? 19.325 -4.172 1.282 1.00 71.19 127 THR A N 1
ATOM 982 C CA . THR A 1 127 ? 20.587 -4.815 0.880 1.00 71.19 127 THR A CA 1
ATOM 983 C C . THR A 1 127 ? 21.041 -4.371 -0.511 1.00 71.19 127 THR A C 1
ATOM 985 O O . THR A 1 127 ? 22.184 -3.943 -0.659 1.00 71.19 127 THR A O 1
ATOM 988 N N . TYR A 1 128 ? 20.150 -4.359 -1.508 1.00 65.75 128 TYR A N 1
ATOM 989 C CA . TYR A 1 128 ? 20.512 -3.890 -2.850 1.00 65.75 128 TYR A CA 1
ATOM 990 C C . TYR A 1 128 ? 20.554 -2.367 -2.957 1.00 65.75 128 TYR A C 1
ATOM 992 O O . TYR A 1 128 ? 21.377 -1.843 -3.692 1.00 65.75 128 TYR A O 1
ATOM 1000 N N . ARG A 1 129 ? 19.752 -1.627 -2.178 1.00 56.31 129 ARG A N 1
ATOM 1001 C CA . ARG A 1 129 ? 19.844 -0.154 -2.140 1.00 56.31 129 ARG A CA 1
ATOM 1002 C C . ARG A 1 129 ? 21.196 0.345 -1.614 1.00 56.31 129 ARG A C 1
ATOM 1004 O O . ARG A 1 129 ? 21.694 1.354 -2.105 1.00 56.31 129 ARG A O 1
ATOM 1011 N N . THR A 1 130 ? 21.795 -0.349 -0.645 1.00 48.41 130 THR A N 1
ATOM 1012 C CA . THR A 1 130 ? 23.079 0.044 -0.040 1.00 48.41 130 THR A CA 1
ATOM 1013 C C . THR A 1 130 ? 24.288 -0.431 -0.849 1.00 48.41 130 THR A C 1
ATOM 1015 O O . THR A 1 130 ? 25.297 0.272 -0.885 1.00 48.41 130 THR A O 1
ATOM 1018 N N . PHE A 1 131 ? 24.194 -1.565 -1.554 1.00 44.88 131 PHE A N 1
ATOM 1019 C CA . PHE A 1 131 ? 25.317 -2.109 -2.333 1.00 44.88 131 PHE A CA 1
ATOM 1020 C C . PHE A 1 131 ? 25.837 -1.140 -3.412 1.00 44.88 131 PHE A C 1
ATOM 1022 O O . PHE A 1 131 ? 27.035 -1.100 -3.683 1.00 44.88 131 PHE A O 1
ATOM 1029 N N . PHE A 1 132 ? 24.963 -0.300 -3.974 1.00 45.94 132 PHE A N 1
ATOM 1030 C CA . PHE A 1 132 ? 25.351 0.713 -4.963 1.00 45.94 132 PHE A CA 1
ATOM 1031 C C . PHE A 1 132 ? 25.885 2.011 -4.341 1.00 45.94 132 PHE A C 1
ATOM 1033 O O . PHE A 1 132 ? 26.729 2.667 -4.939 1.00 45.94 132 PHE A O 1
ATOM 1040 N N . HIS A 1 133 ? 25.475 2.356 -3.115 1.00 43.12 133 HIS A N 1
ATOM 1041 C CA . HIS A 1 133 ? 26.042 3.505 -2.392 1.00 43.12 133 HIS A CA 1
ATOM 1042 C C . HIS A 1 133 ? 27.500 3.273 -1.961 1.00 43.12 133 HIS A C 1
ATOM 1044 O O . HIS A 1 133 ? 28.239 4.235 -1.783 1.00 43.12 133 HIS A O 1
ATOM 1050 N N . ILE A 1 134 ? 27.910 2.009 -1.795 1.00 42.75 134 ILE A N 1
ATOM 1051 C CA . ILE A 1 134 ? 29.291 1.636 -1.448 1.00 42.75 134 ILE A CA 1
ATOM 1052 C C . ILE A 1 134 ? 30.194 1.617 -2.689 1.00 42.75 134 ILE A C 1
ATOM 1054 O O . ILE A 1 134 ? 31.360 1.968 -2.580 1.00 42.75 134 ILE A O 1
ATOM 1058 N N . LYS A 1 135 ? 29.673 1.248 -3.868 1.00 41.34 135 LYS A N 1
ATOM 1059 C CA . LYS A 1 135 ? 30.463 1.216 -5.115 1.00 41.34 135 LYS A CA 1
ATOM 1060 C C . LYS A 1 135 ? 30.709 2.588 -5.757 1.00 41.34 135 LYS A C 1
ATOM 1062 O O . LYS A 1 135 ? 31.596 2.686 -6.593 1.00 41.34 135 LYS A O 1
ATOM 1067 N N . ASN A 1 136 ? 29.952 3.614 -5.367 1.00 41.66 136 ASN A N 1
ATOM 1068 C CA . ASN A 1 136 ? 30.099 4.992 -5.855 1.00 41.66 136 ASN A CA 1
ATOM 1069 C C . ASN A 1 136 ? 30.803 5.915 -4.832 1.00 41.66 136 ASN A C 1
ATOM 1071 O O . ASN A 1 136 ? 30.583 7.127 -4.848 1.00 41.66 136 ASN A O 1
ATOM 1075 N N . ARG A 1 137 ? 31.608 5.351 -3.920 1.00 39.59 137 ARG A N 1
ATOM 1076 C CA . ARG A 1 137 ? 32.545 6.081 -3.052 1.00 39.59 137 ARG A CA 1
ATOM 1077 C C . ARG A 1 137 ? 33.976 5.666 -3.340 1.00 39.59 137 ARG A C 1
ATOM 1079 O O . ARG A 1 137 ? 34.179 4.463 -3.607 1.00 39.59 137 ARG A O 1
#

pLDDT: mean 86.52, std 14.76, range [39.59, 98.62]

Foldseek 3Di:
DLVVCLVVLHDLSVLCVQALCRSCVVVDPPSVVVRDWFPRHHADPDDCQQAVLQVCQQNVPPVHRDPLQFDTLVLQQCLCDPQGLCVVVVSNHHDDRNDPDPNSVVNGVSRSVVSVVCVVVVHDPVPSVVVSVVVVD

Radius of gyration: 18.56 Å; chains: 1; bounding box: 53×30×47 Å

Sequence (137 aa):
KMTEMIGKREGLGNILAEGVMRASKKIGKGSEKYALHVKGQELPMHEPRGKRSLVYAYSLSPTGADHMEAPHDVFFELANAENHALSPLGLTESVDTLDMGPKKIKTFIYAKQLDDFYNSIGMCRRTYRTFFHIKNR